Protein AF-A0A8S3BLR4-F1 (afdb_monomer_lite)

Organism: NCBI:txid392030

Secondary structure (DSSP, 8-state):
-TTS---EEEEEE----TTS-GGG--PEEEEEE--S-SSSS-SSSSSEEEEEEEEEETTEEEEEEEEEE-

Sequence (70 aa):
MLQYGGVISIKLDWDCNLDRNIKICKPAYSFARLDVPYREKPFSVGFNFRYASTWKHERDQFRTLTKAYG

Foldseek 3Di:
DQPAAFDKDWDWAFPDDPVDDCVVGGTDIDMDTDRPDPDPDDPDDHDKDKDWDWDDDDPDIDIDIDIDHD

Radius of gyration: 21.59 Å; chains: 1; bounding box: 49×21×53 Å

pLDDT: mean 88.53, std 12.29, range [49.88, 98.06]

InterPro domains:
  IPR027309 P2X purinoreceptor extracellular domain superfamily [G3DSA:2.60.490.10] (2-70)
  IPR059116 ATP P2X receptor-like [PF00864] (2-70)
  IPR059116 ATP P2X receptor-like [PTHR10125] (4-70)

Structure (mmCIF, N/CA/C/O backbone):
data_AF-A0A8S3BLR4-F1
#
_entry.id   AF-A0A8S3BLR4-F1
#
loop_
_atom_site.group_PDB
_atom_site.id
_atom_site.type_symbol
_atom_site.label_atom_id
_atom_site.label_alt_id
_atom_site.label_comp_id
_atom_site.label_asym_id
_atom_site.label_entity_id
_atom_site.label_seq_id
_atom_site.pdbx_PDB_ins_code
_atom_site.Cartn_x
_atom_site.Cartn_y
_atom_site.Cartn_z
_atom_site.occupancy
_atom_site.B_iso_or_equiv
_atom_site.auth_seq_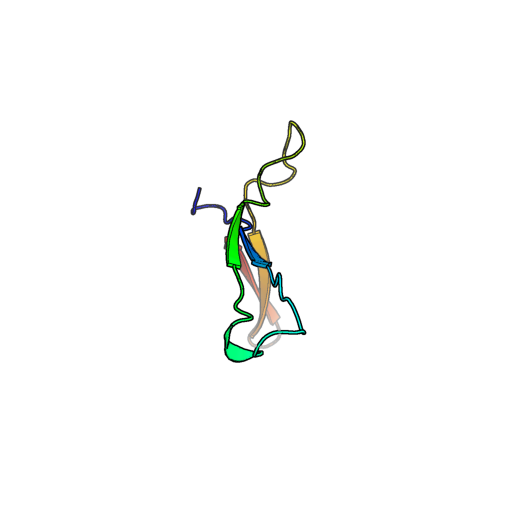id
_atom_site.auth_comp_id
_atom_site.auth_asym_id
_atom_site.auth_atom_id
_atom_site.pdbx_PDB_model_num
ATOM 1 N N . MET A 1 1 ? -10.460 12.139 -5.210 1.00 49.88 1 MET A N 1
ATOM 2 C CA . MET A 1 1 ? -9.705 10.862 -5.221 1.00 49.88 1 MET A CA 1
ATOM 3 C C . MET A 1 1 ? -9.043 10.582 -3.880 1.00 49.88 1 MET A C 1
ATOM 5 O O . MET A 1 1 ? -9.356 9.556 -3.306 1.00 49.88 1 MET A O 1
ATOM 9 N N . LEU A 1 2 ? -8.245 11.501 -3.322 1.00 59.69 2 LEU A N 1
ATOM 10 C CA . LEU A 1 2 ? -7.589 11.316 -2.011 1.00 59.69 2 LEU A CA 1
ATOM 11 C C . LEU A 1 2 ? -8.543 11.175 -0.803 1.00 59.69 2 LEU A C 1
ATOM 13 O O . LEU A 1 2 ? -8.116 10.741 0.255 1.00 59.69 2 LEU A O 1
ATOM 17 N N . GLN A 1 3 ? -9.829 11.517 -0.944 1.00 78.88 3 GLN A N 1
ATOM 18 C CA . GLN A 1 3 ? -10.799 11.455 0.161 1.00 78.88 3 GLN A CA 1
ATOM 19 C C . GLN A 1 3 ? -11.189 10.030 0.585 1.00 78.88 3 GLN A C 1
ATOM 21 O O . GLN A 1 3 ? -11.634 9.849 1.714 1.00 78.88 3 GLN A O 1
ATOM 26 N N . TYR A 1 4 ? -11.046 9.034 -0.296 1.00 86.12 4 TYR A N 1
ATOM 27 C CA . TYR A 1 4 ? -11.506 7.664 -0.031 1.00 86.12 4 TYR A CA 1
ATOM 28 C C . TYR A 1 4 ? -10.381 6.622 -0.003 1.00 86.12 4 TYR A C 1
ATOM 30 O O . TYR A 1 4 ? -10.675 5.436 0.123 1.00 86.12 4 TYR A O 1
ATOM 38 N N . GLY A 1 5 ? -9.121 7.062 -0.092 1.00 89.25 5 GLY A N 1
ATOM 39 C CA . GLY A 1 5 ? -7.951 6.187 -0.196 1.00 89.25 5 GLY A CA 1
ATOM 40 C C . GLY A 1 5 ? -7.793 5.535 -1.571 1.00 89.25 5 GLY A C 1
ATOM 41 O O . GLY A 1 5 ? -8.687 5.614 -2.421 1.00 89.25 5 GLY A O 1
ATOM 42 N N . GLY A 1 6 ? -6.648 4.900 -1.808 1.00 88.38 6 GLY A N 1
ATOM 43 C CA . GLY A 1 6 ? -6.300 4.321 -3.104 1.00 88.38 6 GLY A CA 1
ATOM 44 C C . GLY A 1 6 ? -5.111 3.373 -3.020 1.00 88.38 6 GLY A C 1
ATOM 45 O O . GLY A 1 6 ? -4.408 3.321 -2.021 1.00 88.38 6 GLY A O 1
ATOM 46 N N . VAL A 1 7 ? -4.875 2.604 -4.084 1.00 89.25 7 VAL A N 1
ATOM 47 C CA . VAL A 1 7 ? -3.784 1.621 -4.109 1.00 89.25 7 VAL A CA 1
ATOM 48 C C . VAL A 1 7 ? -2.805 1.986 -5.213 1.00 89.25 7 VAL A C 1
ATOM 50 O O . VAL A 1 7 ? -3.162 2.030 -6.392 1.00 89.25 7 VAL A O 1
ATOM 53 N N . ILE A 1 8 ? -1.553 2.223 -4.828 1.00 91.81 8 ILE A N 1
ATOM 54 C CA . ILE A 1 8 ? -0.448 2.529 -5.738 1.00 91.81 8 ILE A CA 1
ATOM 55 C C . ILE A 1 8 ? 0.565 1.388 -5.670 1.00 91.81 8 ILE A C 1
ATOM 57 O O . ILE A 1 8 ? 0.928 0.924 -4.592 1.00 91.81 8 ILE A O 1
ATOM 61 N N . SER A 1 9 ? 1.031 0.947 -6.831 1.00 93.75 9 SER A N 1
ATOM 62 C CA . SER A 1 9 ? 2.175 0.056 -6.970 1.00 93.75 9 SER A CA 1
ATOM 63 C C . SER A 1 9 ? 3.419 0.865 -7.305 1.00 93.75 9 SER A C 1
ATOM 65 O O . SER A 1 9 ? 3.385 1.725 -8.188 1.00 93.75 9 SER A O 1
ATOM 67 N N . ILE A 1 10 ? 4.515 0.551 -6.620 1.00 96.56 10 ILE A N 1
ATOM 68 C CA . ILE A 1 10 ? 5.861 0.993 -6.970 1.00 96.56 10 ILE A CA 1
ATOM 69 C C . ILE A 1 10 ? 6.608 -0.258 -7.425 1.00 96.56 10 ILE A C 1
ATOM 71 O O . ILE A 1 10 ? 6.853 -1.159 -6.622 1.00 96.56 10 ILE A O 1
ATOM 75 N N . LYS A 1 11 ? 6.950 -0.332 -8.709 1.00 97.06 11 LYS A N 1
ATOM 76 C CA . LYS A 1 11 ? 7.723 -1.438 -9.276 1.00 97.06 11 LYS A CA 1
ATOM 77 C C . LYS A 1 11 ? 9.172 -0.995 -9.460 1.00 97.06 11 LYS A C 1
ATOM 79 O O . LYS A 1 11 ? 9.436 0.017 -10.108 1.00 97.06 11 LYS A O 1
ATOM 84 N N . LEU A 1 12 ? 10.088 -1.782 -8.899 1.00 97.75 12 LEU A N 1
ATOM 85 C CA . LEU A 1 12 ? 11.528 -1.689 -9.129 1.00 97.75 12 LEU A CA 1
ATOM 86 C C . LEU A 1 12 ? 11.914 -2.809 -10.092 1.00 97.75 12 LEU A C 1
ATOM 88 O O . LEU A 1 12 ? 11.828 -3.982 -9.732 1.00 97.75 12 LEU A O 1
ATOM 92 N N . ASP A 1 13 ? 12.296 -2.442 -11.308 1.00 97.31 13 ASP A N 1
ATOM 93 C CA . ASP A 1 13 ? 12.720 -3.384 -12.338 1.00 97.31 13 ASP A CA 1
ATOM 94 C C . ASP A 1 13 ? 14.245 -3.479 -12.385 1.00 97.31 13 ASP A C 1
ATOM 96 O O . ASP A 1 13 ? 14.921 -2.457 -12.491 1.00 97.31 13 ASP A O 1
ATOM 100 N N . TRP A 1 14 ? 14.781 -4.692 -12.296 1.00 96.56 14 TRP A N 1
ATOM 101 C CA . TRP A 1 14 ? 16.219 -4.954 -12.298 1.00 96.56 14 TRP A CA 1
ATOM 102 C C . TRP A 1 14 ? 16.578 -5.735 -13.556 1.00 96.56 14 TRP A C 1
ATOM 104 O O . TRP A 1 14 ? 16.621 -6.963 -13.545 1.00 96.56 14 TRP A O 1
ATOM 114 N N . ASP A 1 15 ? 16.846 -5.011 -14.637 1.00 95.50 15 ASP A N 1
ATOM 115 C CA . ASP A 1 15 ? 17.393 -5.593 -15.859 1.00 95.50 15 ASP A CA 1
ATOM 116 C C . ASP A 1 15 ? 18.919 -5.473 -15.830 1.00 95.50 15 ASP A C 1
ATOM 118 O O . ASP A 1 15 ? 19.497 -4.416 -16.102 1.00 95.50 15 ASP A O 1
ATOM 122 N N . CYS A 1 16 ? 19.574 -6.545 -15.388 1.00 95.69 16 CYS A N 1
ATOM 123 C CA . CYS A 1 16 ? 21.001 -6.541 -15.114 1.00 95.69 16 CYS A CA 1
ATOM 124 C C . CYS A 1 16 ? 21.738 -7.599 -15.924 1.00 95.69 16 CYS A C 1
ATOM 126 O O . CYS A 1 16 ? 21.503 -8.797 -15.785 1.00 95.69 16 CYS A O 1
ATOM 128 N N . ASN A 1 17 ? 22.720 -7.142 -16.700 1.00 95.25 17 ASN A N 1
ATOM 129 C CA . ASN A 1 17 ? 23.717 -8.010 -17.306 1.00 95.25 17 ASN A CA 1
ATOM 130 C C . ASN A 1 17 ? 24.855 -8.272 -16.299 1.00 95.25 17 ASN A C 1
ATOM 132 O O . ASN A 1 17 ? 25.625 -7.359 -15.984 1.00 95.25 17 ASN A O 1
ATOM 136 N N . LEU A 1 18 ? 24.954 -9.516 -15.818 1.00 94.75 18 LEU A N 1
ATOM 137 C CA . LEU A 1 18 ? 25.932 -9.953 -14.812 1.00 94.75 18 LEU A CA 1
ATOM 138 C C . LEU A 1 18 ? 27.372 -10.068 -15.341 1.00 94.75 18 LEU A C 1
ATOM 140 O O . LEU A 1 18 ? 28.295 -10.182 -14.538 1.00 94.75 18 LEU A O 1
ATOM 144 N N . ASP A 1 19 ? 27.584 -9.961 -16.654 1.00 96.19 19 ASP A N 1
ATOM 145 C CA . ASP A 1 19 ? 28.924 -9.898 -17.252 1.00 96.19 19 ASP A CA 1
ATOM 146 C C . ASP A 1 19 ? 29.584 -8.522 -17.044 1.00 96.19 19 A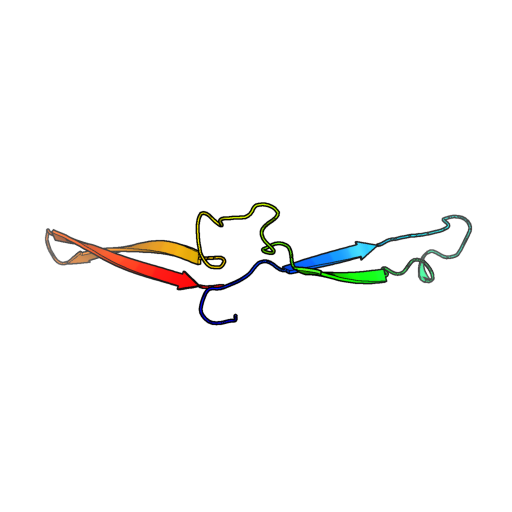SP A C 1
ATOM 148 O O . ASP A 1 19 ? 30.782 -8.340 -17.271 1.00 96.19 19 ASP A O 1
ATOM 152 N N . ARG A 1 20 ? 28.804 -7.512 -16.634 1.00 91.81 20 ARG A N 1
ATOM 153 C CA . ARG A 1 20 ? 29.276 -6.147 -16.367 1.00 91.81 20 ARG A CA 1
ATOM 154 C C . ARG A 1 20 ? 29.434 -5.897 -14.871 1.00 91.81 20 ARG A C 1
ATOM 156 O O . ARG A 1 20 ? 28.942 -6.627 -14.020 1.00 91.81 20 ARG A O 1
ATOM 163 N N . ASN A 1 21 ? 30.110 -4.799 -14.534 1.00 92.44 21 ASN A N 1
ATOM 164 C CA . ASN A 1 21 ? 30.272 -4.393 -13.143 1.00 92.44 21 ASN A CA 1
ATOM 165 C C . ASN A 1 21 ? 28.904 -4.177 -12.467 1.00 92.44 21 ASN A C 1
ATOM 167 O O . ASN A 1 21 ? 28.093 -3.379 -12.944 1.00 92.44 21 ASN A O 1
ATOM 171 N N . ILE A 1 22 ? 28.695 -4.819 -11.314 1.00 91.25 22 ILE A N 1
ATOM 172 C CA . ILE A 1 22 ? 27.462 -4.748 -10.515 1.00 91.25 22 ILE A CA 1
ATOM 173 C C . ILE A 1 22 ? 27.036 -3.313 -10.169 1.00 91.25 22 ILE A C 1
ATOM 175 O O . ILE A 1 22 ? 25.852 -3.043 -10.015 1.00 91.25 22 ILE A O 1
ATOM 179 N N . LYS A 1 23 ? 27.969 -2.352 -10.128 1.00 92.56 23 LYS A N 1
ATOM 180 C CA . LYS A 1 23 ? 27.660 -0.926 -9.906 1.00 92.56 23 LYS A CA 1
ATOM 181 C C . LYS A 1 23 ? 26.758 -0.311 -10.988 1.00 92.56 23 LYS A C 1
ATOM 183 O O . LYS A 1 23 ? 26.185 0.757 -10.767 1.00 92.56 23 LYS A O 1
ATOM 188 N N . ILE A 1 24 ? 26.673 -0.941 -12.161 1.00 92.25 24 ILE A N 1
ATOM 189 C CA . ILE A 1 24 ? 25.853 -0.494 -13.296 1.00 92.25 24 ILE A CA 1
ATOM 190 C C . ILE A 1 24 ? 24.426 -1.060 -13.200 1.00 92.25 24 ILE A C 1
ATOM 192 O O . ILE A 1 24 ? 23.498 -0.439 -13.710 1.00 92.25 24 ILE A O 1
ATOM 196 N N . CYS A 1 25 ? 24.237 -2.184 -12.501 1.00 95.56 25 CYS A N 1
ATOM 197 C CA . CYS A 1 25 ? 22.932 -2.781 -12.224 1.00 95.56 25 CYS A CA 1
ATOM 198 C C . CYS A 1 25 ? 22.157 -1.879 -11.253 1.00 95.56 25 CYS A C 1
ATOM 200 O O . CYS A 1 25 ? 22.407 -1.869 -10.047 1.00 95.56 25 CYS A O 1
ATOM 202 N N . LYS A 1 26 ? 21.255 -1.062 -11.798 1.00 96.00 26 LYS A N 1
ATOM 203 C CA . LYS A 1 26 ? 20.424 -0.115 -11.050 1.00 96.00 26 LYS A CA 1
ATOM 204 C C . LYS A 1 26 ? 18.957 -0.359 -11.386 1.00 96.00 26 LYS A C 1
ATOM 206 O O . LYS A 1 26 ? 18.663 -0.676 -12.538 1.00 96.00 26 LYS A O 1
ATOM 211 N N . PRO A 1 27 ? 18.041 -0.178 -10.424 1.00 97.12 27 PRO A N 1
ATOM 212 C CA . PRO A 1 27 ? 16.635 -0.417 -10.671 1.00 97.12 27 PRO A CA 1
ATOM 213 C C . PRO A 1 27 ? 16.032 0.703 -11.520 1.00 97.12 27 PRO A C 1
ATOM 215 O O . PRO A 1 27 ? 16.327 1.884 -11.315 1.00 97.12 27 PRO A O 1
ATOM 218 N N . ALA A 1 28 ? 15.121 0.341 -12.415 1.00 97.31 28 ALA A N 1
ATOM 219 C CA . ALA A 1 28 ? 14.182 1.272 -13.016 1.00 97.31 28 ALA A CA 1
ATOM 220 C C . ALA A 1 28 ? 12.925 1.364 -12.140 1.00 97.31 28 ALA A C 1
ATOM 222 O O . ALA A 1 28 ? 12.307 0.354 -11.805 1.00 97.31 28 ALA A O 1
ATOM 223 N N . TYR A 1 29 ? 12.535 2.582 -11.769 1.00 97.75 29 TYR A N 1
ATOM 224 C CA . TYR A 1 29 ? 11.336 2.829 -10.970 1.00 97.75 29 TYR A CA 1
ATOM 225 C C . TYR A 1 29 ? 10.143 3.095 -11.882 1.00 97.75 29 TYR A C 1
ATOM 227 O O . TYR A 1 29 ? 10.221 3.907 -12.802 1.00 97.75 29 TYR A O 1
ATOM 235 N N . SER A 1 30 ? 9.017 2.454 -11.593 1.00 96.75 30 SER A N 1
ATOM 236 C CA . SER A 1 30 ? 7.742 2.728 -12.254 1.00 96.75 30 SER A CA 1
ATOM 237 C C . SER A 1 30 ? 6.604 2.738 -11.242 1.00 96.75 30 SER A C 1
ATOM 239 O O . SER A 1 30 ? 6.644 2.045 -10.225 1.00 96.75 30 SER A O 1
ATOM 241 N N . PHE A 1 31 ? 5.596 3.559 -11.518 1.00 95.25 31 PHE A N 1
ATOM 242 C CA . PHE A 1 31 ? 4.454 3.779 -10.641 1.00 95.25 31 PHE A CA 1
ATOM 243 C C . PHE A 1 31 ? 3.179 3.437 -11.400 1.00 95.25 31 PHE A C 1
ATOM 245 O O . PHE A 1 31 ? 3.000 3.870 -12.537 1.00 95.25 31 PHE A O 1
ATOM 252 N N . ALA A 1 32 ? 2.289 2.674 -10.775 1.00 91.56 32 ALA A N 1
ATOM 253 C CA . ALA A 1 32 ? 1.006 2.314 -11.362 1.00 91.56 32 ALA A CA 1
ATOM 254 C C . ALA A 1 32 ? -0.110 2.422 -10.327 1.00 91.56 32 ALA A C 1
ATOM 256 O O . ALA A 1 32 ? 0.095 2.192 -9.137 1.00 91.56 32 ALA A O 1
ATOM 257 N N . ARG A 1 33 ? -1.316 2.746 -10.789 1.00 87.44 33 ARG A N 1
ATOM 258 C CA . ARG A 1 33 ? -2.520 2.735 -9.960 1.00 87.44 33 ARG A CA 1
ATOM 259 C C . ARG A 1 33 ? -3.181 1.359 -10.051 1.00 87.44 33 ARG A C 1
ATOM 261 O O . ARG A 1 33 ? -3.459 0.903 -11.155 1.00 87.44 33 ARG A O 1
ATOM 268 N N . LEU A 1 34 ? -3.437 0.713 -8.913 1.00 86.50 34 LEU A N 1
ATOM 269 C CA . LEU A 1 34 ? -4.006 -0.643 -8.849 1.00 86.50 34 LEU A CA 1
ATOM 270 C C . LEU A 1 34 ? -5.492 -0.677 -8.478 1.00 86.50 34 LEU A C 1
ATOM 272 O O . LEU A 1 34 ? -6.160 -1.668 -8.746 1.00 86.50 34 LEU A O 1
ATOM 276 N N . ASP A 1 35 ? -6.031 0.389 -7.886 1.00 79.06 35 ASP A N 1
ATOM 277 C CA . ASP A 1 35 ? -7.443 0.475 -7.486 1.00 79.06 35 ASP A CA 1
ATOM 278 C C . ASP A 1 35 ? -8.384 0.872 -8.637 1.00 79.06 35 ASP A C 1
ATOM 280 O O . ASP A 1 35 ? -9.560 1.158 -8.406 1.00 79.06 35 ASP A O 1
ATOM 284 N N . VAL A 1 36 ? -7.893 0.901 -9.883 1.00 73.00 36 VAL A N 1
ATOM 285 C CA . VAL A 1 36 ? -8.748 1.116 -11.055 1.00 73.00 36 VAL A CA 1
ATOM 286 C C . VAL A 1 36 ? -9.621 -0.129 -11.240 1.00 73.00 36 VAL A C 1
ATOM 288 O O . VAL A 1 36 ? -9.089 -1.232 -11.379 1.00 73.00 36 VAL A O 1
ATOM 291 N N . PRO A 1 37 ? -10.956 0.002 -11.221 1.00 62.69 37 PRO A N 1
ATOM 292 C CA . PRO A 1 37 ? -11.829 -1.156 -11.272 1.00 62.69 37 PRO A CA 1
ATOM 293 C C . PRO A 1 37 ? -11.696 -1.878 -12.619 1.00 62.69 37 PRO A C 1
ATOM 295 O O . PRO A 1 37 ? -12.023 -1.330 -13.665 1.00 62.69 37 PRO A O 1
ATOM 298 N N . TYR A 1 38 ? -11.276 -3.145 -12.579 1.00 57.66 38 TYR A N 1
ATOM 299 C CA . TYR A 1 38 ? -11.290 -4.055 -13.735 1.00 57.66 38 TYR A CA 1
ATOM 300 C C . TYR A 1 38 ? -12.722 -4.470 -14.147 1.00 57.66 38 TYR A C 1
ATOM 302 O O . TYR A 1 38 ? -12.906 -5.176 -15.134 1.00 57.66 38 TYR A O 1
ATOM 310 N N . ARG A 1 39 ? -13.745 -4.091 -13.362 1.00 56.88 39 ARG A N 1
ATOM 311 C CA . ARG A 1 39 ? -15.161 -4.449 -13.552 1.00 56.88 39 ARG A CA 1
ATOM 312 C C . ARG A 1 39 ? -16.077 -3.265 -13.257 1.00 56.88 39 ARG A C 1
ATOM 314 O O . ARG A 1 39 ? -15.821 -2.494 -12.340 1.00 56.88 39 ARG A O 1
ATOM 321 N N . GLU A 1 40 ? -17.184 -3.192 -13.988 1.00 63.31 40 GLU A N 1
ATOM 322 C CA . GLU A 1 40 ? -18.114 -2.054 -14.087 1.00 63.31 40 GLU A CA 1
ATOM 323 C C . GLU A 1 40 ? -18.742 -1.557 -12.767 1.00 63.31 40 GLU A C 1
ATOM 325 O O . GLU A 1 40 ? -19.335 -0.479 -12.749 1.00 63.31 40 GLU A O 1
ATOM 330 N N . LYS A 1 41 ? -18.609 -2.287 -11.647 1.00 61.62 41 LYS A N 1
ATOM 331 C CA . LYS A 1 41 ? -19.069 -1.839 -10.321 1.00 61.62 41 LYS A CA 1
ATOM 332 C C . LYS A 1 41 ? -18.087 -2.220 -9.205 1.00 61.62 41 LYS A C 1
ATOM 334 O O . LYS A 1 41 ? -17.941 -3.408 -8.912 1.00 61.62 41 LYS A O 1
ATOM 339 N N . PRO A 1 42 ? -17.433 -1.247 -8.549 1.00 64.88 42 PRO A N 1
ATOM 340 C CA . PRO A 1 42 ? -16.574 -1.526 -7.406 1.00 64.88 42 PRO A CA 1
ATOM 341 C C . PRO A 1 42 ? -17.406 -1.873 -6.156 1.00 64.88 42 PRO A C 1
ATOM 343 O O . PRO A 1 42 ? -18.405 -1.220 -5.867 1.00 64.88 42 PRO A O 1
ATOM 346 N N . PHE A 1 43 ? -16.968 -2.874 -5.381 1.00 66.19 43 PHE A N 1
ATOM 347 C CA . PHE A 1 43 ? -17.565 -3.235 -4.079 1.00 66.19 43 PHE A CA 1
ATOM 348 C C . PHE A 1 43 ? -17.409 -2.131 -3.015 1.00 66.19 43 PHE A C 1
ATOM 350 O O . PHE A 1 43 ? -18.172 -2.080 -2.054 1.00 66.19 43 PHE A O 1
ATOM 357 N N . SER A 1 44 ? -16.415 -1.256 -3.172 1.00 72.62 44 SER A N 1
ATOM 358 C CA . SER A 1 44 ? -16.127 -0.128 -2.284 1.00 72.62 44 SER A CA 1
ATOM 359 C C . SER A 1 44 ? -15.506 1.009 -3.086 1.00 72.62 44 SER A C 1
ATOM 361 O O . SER A 1 44 ? -14.716 0.774 -3.998 1.00 72.62 44 SER A O 1
ATOM 363 N N .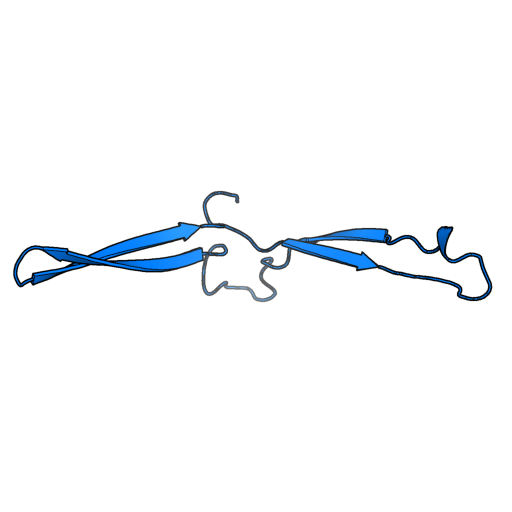 VAL A 1 45 ? -15.834 2.248 -2.721 1.00 79.56 45 VAL A N 1
ATOM 364 C CA . VAL A 1 45 ? -15.170 3.438 -3.260 1.00 79.56 45 VAL A CA 1
ATOM 365 C C . VAL A 1 45 ? -13.866 3.649 -2.487 1.00 79.56 45 VAL A C 1
ATOM 367 O O . VAL A 1 45 ? -13.910 3.932 -1.291 1.00 79.56 45 VAL A O 1
ATOM 370 N N . GLY A 1 46 ? -12.725 3.507 -3.169 1.00 84.06 46 GLY A N 1
ATOM 371 C CA . GLY A 1 46 ? -11.384 3.706 -2.602 1.00 84.06 46 GLY A CA 1
ATOM 372 C C . GLY A 1 46 ? -10.946 2.643 -1.581 1.00 84.06 46 GLY A C 1
ATOM 373 O O . GLY A 1 46 ? -11.722 1.759 -1.195 1.00 84.06 46 GLY A O 1
ATOM 374 N N . PHE A 1 47 ? -9.681 2.719 -1.155 1.00 88.12 47 PHE A N 1
ATOM 375 C CA . PHE A 1 47 ? -9.096 1.815 -0.161 1.00 88.12 47 PHE A CA 1
ATOM 376 C C . PHE A 1 47 ? -9.288 2.356 1.263 1.00 88.12 47 PHE A C 1
ATOM 378 O O . PHE A 1 47 ? -8.928 3.478 1.608 1.00 88.12 47 PHE A O 1
ATOM 385 N N . ASN A 1 48 ? -9.936 1.560 2.109 1.00 90.75 48 ASN A N 1
ATOM 386 C CA . ASN A 1 48 ? -10.246 1.942 3.481 1.00 90.75 48 ASN A CA 1
ATOM 387 C C . ASN A 1 48 ? -10.394 0.707 4.366 1.00 90.75 48 ASN A C 1
ATOM 389 O O . ASN A 1 48 ? -10.746 -0.372 3.891 1.00 90.75 48 ASN A O 1
ATOM 393 N N . PHE A 1 49 ? -10.172 0.877 5.666 1.00 92.94 49 PHE A N 1
ATOM 394 C CA . PHE A 1 49 ? -10.391 -0.174 6.656 1.00 92.94 49 PHE A CA 1
ATOM 395 C C . PHE A 1 49 ? -10.897 0.409 7.975 1.00 92.94 49 PHE A C 1
ATOM 397 O O . PHE A 1 49 ? -10.786 1.607 8.249 1.00 92.94 49 PHE A O 1
ATOM 404 N N . ARG A 1 50 ? -11.503 -0.450 8.797 1.00 95.31 50 ARG A N 1
ATOM 405 C CA . ARG A 1 50 ? -11.955 -0.099 10.144 1.00 95.31 50 ARG A CA 1
ATOM 406 C C . ARG A 1 50 ? -11.107 -0.835 11.163 1.00 95.31 50 ARG A C 1
ATOM 408 O O . ARG A 1 50 ? -10.911 -2.039 11.030 1.00 95.31 50 ARG A O 1
ATOM 415 N N . TYR A 1 51 ? -10.661 -0.128 12.190 1.00 97.06 51 TYR A N 1
ATOM 416 C CA . TYR A 1 51 ? -9.988 -0.720 13.339 1.00 97.06 51 TYR A CA 1
ATOM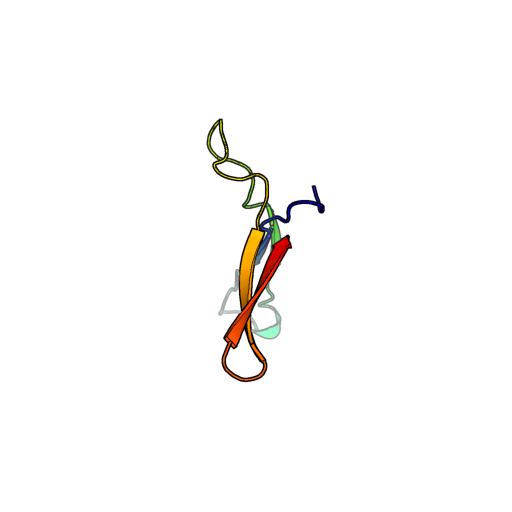 417 C C . TYR A 1 51 ? -10.622 -0.199 14.627 1.00 97.06 51 TYR A C 1
ATOM 419 O O . TYR A 1 51 ? -11.175 0.902 14.671 1.00 97.06 51 TYR A O 1
ATOM 427 N N . ALA A 1 52 ? -10.597 -1.026 15.668 1.00 97.81 52 ALA A N 1
ATOM 428 C CA . ALA A 1 52 ? -11.173 -0.699 16.962 1.00 97.81 52 ALA A CA 1
ATOM 429 C C . ALA A 1 52 ? -10.056 -0.527 17.991 1.00 97.81 52 ALA A C 1
ATOM 431 O O . ALA A 1 52 ? -9.210 -1.404 18.134 1.00 97.81 52 ALA A O 1
ATOM 432 N N . SER A 1 53 ? -10.086 0.582 18.725 1.00 97.00 53 SER A N 1
ATOM 433 C CA . SER A 1 53 ? -9.316 0.749 19.956 1.00 97.00 53 SER A CA 1
ATOM 434 C C . SER A 1 53 ? -10.219 0.386 21.128 1.00 97.00 53 SER A C 1
ATOM 436 O O . SER A 1 53 ? -11.187 1.096 21.409 1.00 97.00 53 SER A O 1
ATOM 438 N N . THR A 1 54 ? -9.967 -0.759 21.755 1.00 97.44 54 THR A N 1
ATOM 439 C CA . THR A 1 54 ? -10.743 -1.247 22.901 1.00 97.44 54 THR A CA 1
ATOM 440 C C . THR A 1 54 ? -10.162 -0.700 24.195 1.00 97.44 54 THR A C 1
ATOM 442 O O . THR A 1 54 ? -8.956 -0.785 24.413 1.00 97.44 54 THR A O 1
ATOM 445 N N . TRP A 1 55 ? -11.012 -0.188 25.073 1.00 96.56 55 TRP A N 1
ATOM 446 C CA . TRP A 1 55 ? -10.612 0.330 26.377 1.00 96.56 55 TRP A CA 1
ATOM 447 C C . TRP A 1 55 ? -11.667 -0.019 27.421 1.00 96.56 55 TRP A C 1
ATOM 449 O O . TRP A 1 55 ? -12.789 -0.400 27.097 1.00 96.56 55 TRP A O 1
ATOM 459 N N . LYS A 1 56 ? -11.291 0.061 28.692 1.00 96.62 56 LYS A N 1
ATOM 460 C CA . LYS A 1 56 ? -12.183 -0.244 29.807 1.00 96.62 56 LYS A CA 1
ATOM 461 C C . LYS A 1 56 ? -12.315 0.990 30.681 1.00 96.62 56 LYS A C 1
ATOM 463 O O . LYS A 1 56 ? -11.313 1.648 30.952 1.00 96.62 56 LYS A O 1
ATOM 468 N N . HIS A 1 57 ? -13.525 1.276 31.136 1.00 94.62 57 HIS A N 1
ATOM 469 C CA . HIS A 1 57 ? -13.754 2.265 32.177 1.00 94.62 57 HIS A CA 1
ATOM 470 C C . HIS A 1 57 ? -14.613 1.626 33.259 1.00 94.62 57 HIS A C 1
ATOM 472 O O . HIS A 1 57 ? -15.677 1.081 32.984 1.00 94.62 57 HIS A O 1
ATOM 478 N N . GLU A 1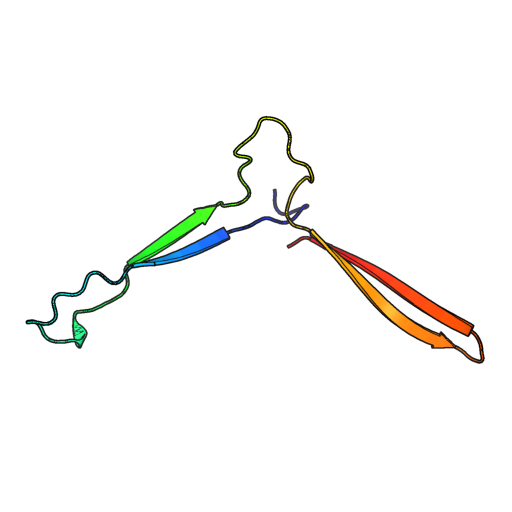 58 ? -14.068 1.603 34.476 1.00 94.44 58 GLU A N 1
ATOM 479 C CA . GLU A 1 58 ? -14.615 0.859 35.611 1.00 94.44 58 GLU A CA 1
ATOM 480 C C . GLU A 1 58 ? -14.830 -0.638 35.298 1.00 94.44 58 GLU A C 1
ATOM 482 O O . GLU A 1 58 ? -13.865 -1.394 35.124 1.00 94.44 58 GLU A O 1
ATOM 487 N N . ARG A 1 59 ? -16.089 -1.093 35.249 1.00 94.50 59 ARG A N 1
ATOM 488 C CA . ARG A 1 59 ? -16.471 -2.479 34.938 1.00 94.50 59 ARG A CA 1
ATOM 489 C C . ARG A 1 59 ? -16.823 -2.681 33.466 1.00 94.50 59 ARG A C 1
ATOM 491 O O . ARG A 1 59 ? -16.714 -3.814 32.995 1.00 94.50 59 ARG A O 1
ATOM 498 N N . ASP A 1 60 ? -17.130 -1.608 32.747 1.00 96.88 60 ASP A N 1
ATOM 499 C CA . ASP A 1 60 ? -17.650 -1.661 31.387 1.00 96.88 60 ASP A CA 1
ATOM 500 C C . ASP A 1 60 ? -16.532 -1.638 30.340 1.00 96.88 60 ASP A C 1
ATOM 502 O O . ASP A 1 60 ? -15.516 -0.943 30.462 1.00 96.88 60 ASP A O 1
ATOM 506 N N . GLN A 1 61 ? -16.721 -2.438 29.290 1.00 96.19 61 GLN A N 1
ATOM 507 C CA . GLN A 1 61 ? -15.838 -2.477 28.130 1.00 96.19 61 GLN A CA 1
ATOM 508 C C . GLN A 1 61 ? -16.377 -1.568 27.031 1.00 96.19 61 GLN A C 1
ATOM 510 O O . GLN A 1 61 ? -17.515 -1.701 26.587 1.00 96.19 61 GLN A O 1
ATOM 515 N N . PHE A 1 62 ? -15.515 -0.689 26.541 1.00 97.38 62 PHE A N 1
ATOM 516 C CA . PHE A 1 62 ? -15.810 0.258 25.482 1.00 97.38 62 PHE A CA 1
ATOM 517 C C . PHE A 1 62 ? -14.882 0.042 24.291 1.00 97.38 62 PHE A C 1
ATOM 519 O O . PHE A 1 62 ? -13.826 -0.595 24.368 1.00 97.38 62 PHE A O 1
ATOM 526 N N . ARG A 1 63 ? -15.272 0.609 23.150 1.00 97.06 63 ARG A N 1
ATOM 527 C CA . ARG 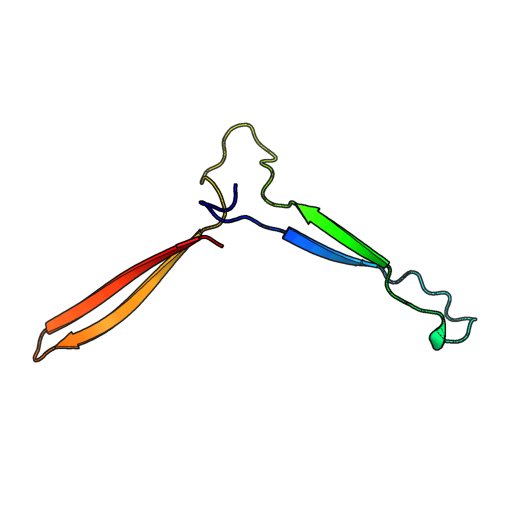A 1 63 ? -14.380 0.726 22.001 1.00 97.06 63 ARG A CA 1
ATOM 528 C C . ARG A 1 63 ? -14.608 2.024 21.253 1.00 97.06 63 ARG A C 1
ATOM 530 O O . ARG A 1 63 ? -15.745 2.437 21.042 1.00 97.06 63 ARG A O 1
ATOM 537 N N . THR A 1 64 ? -13.519 2.582 20.755 1.00 97.81 64 THR A N 1
ATOM 538 C CA . THR A 1 64 ? -13.536 3.620 19.728 1.00 97.81 64 THR A CA 1
ATOM 539 C C . THR A 1 64 ? -13.332 2.942 18.380 1.00 97.81 64 THR A C 1
ATOM 541 O O . THR A 1 64 ? -12.289 2.330 18.145 1.00 97.81 64 THR A O 1
ATOM 544 N N . LEU A 1 65 ? -14.342 2.998 17.507 1.00 98.06 65 LEU A N 1
ATOM 545 C CA . LEU A 1 65 ? -14.256 2.455 16.152 1.00 98.06 65 LEU A CA 1
ATOM 546 C C . LEU A 1 65 ? -13.833 3.559 15.183 1.00 98.06 65 LEU A C 1
ATOM 548 O O . LEU A 1 65 ? -14.587 4.505 14.960 1.00 98.06 65 LEU A O 1
ATOM 552 N N . THR A 1 66 ? -12.669 3.400 14.565 1.00 97.38 66 THR A N 1
ATOM 553 C CA . THR A 1 66 ? -12.128 4.358 13.598 1.00 97.38 66 THR A CA 1
ATOM 554 C C . THR A 1 66 ? -12.200 3.776 12.194 1.00 97.38 66 THR A C 1
ATOM 556 O O . THR A 1 66 ? -11.866 2.611 11.976 1.00 97.38 66 THR A O 1
ATOM 559 N N . LYS A 1 67 ? -12.627 4.591 11.224 1.00 95.06 67 LYS A N 1
ATOM 560 C CA . LYS A 1 67 ? -12.538 4.276 9.794 1.00 95.06 67 LYS A CA 1
ATOM 561 C C . LYS A 1 67 ? -11.425 5.119 9.177 1.00 95.06 67 LYS A C 1
ATOM 563 O O . LYS A 1 67 ? -11.538 6.341 9.162 1.00 95.06 67 LYS A O 1
ATOM 568 N N . ALA A 1 68 ? -10.378 4.465 8.686 1.00 94.12 68 ALA A N 1
ATOM 569 C CA . ALA A 1 68 ? -9.247 5.108 8.029 1.00 94.12 68 ALA A CA 1
ATOM 570 C C . ALA A 1 68 ? -9.348 4.953 6.508 1.00 94.12 68 ALA A C 1
ATOM 572 O O . ALA A 1 68 ? -9.748 3.898 6.013 1.00 94.12 68 ALA A O 1
ATOM 573 N N . TYR A 1 69 ? -8.970 6.009 5.792 1.00 92.19 69 TYR A N 1
ATOM 574 C CA . TYR A 1 69 ? -8.877 6.065 4.335 1.00 92.19 69 TYR A CA 1
ATOM 575 C C . TYR A 1 69 ? -7.410 6.301 3.975 1.00 92.19 69 TYR A C 1
ATOM 577 O O . TYR A 1 69 ? -6.790 7.187 4.568 1.00 92.19 69 TYR A O 1
ATOM 585 N N . GLY A 1 70 ? -6.859 5.510 3.056 1.00 89.12 70 GLY A N 1
ATOM 586 C CA . GLY A 1 70 ? -5.433 5.533 2.717 1.00 89.12 70 GLY A CA 1
ATOM 587 C C . GLY A 1 70 ? -5.141 4.851 1.402 1.00 89.12 70 GLY A C 1
ATOM 588 O O . GLY A 1 70 ? -5.953 3.990 1.013 1.00 89.12 70 GLY A O 1
#